Protein AF-T0SXK3-F1 (afdb_monomer_lite)

pLDDT: mean 75.77, std 16.44, range [40.09, 93.25]

Radius of gyration: 19.56 Å; chains: 1; bounding box: 41×63×38 Å

Sequence (120 aa):
MKKLVVLFLSILIFTHANTMAKSCAHQCYIFHIDEKETPVVATPEAFRPMGGHSENMNEICVAKLTHKGEILTFVVNDIFSKELSLSIRKSGDLLAAGNFNGSFGAISFYPKKIRFSCRR

Foldseek 3Di:
DPPPPVVVVVVVVPPPPPPVQDQPLKWKWKAQQPDPPGRTQDTSSQWGWDDDDDPQDWTKIWHWGQDPNWIKIWIWIDDNVFKIKIFIDTPRHTQDIDIDGHFWDKDAGPVRRMIMIIGD

Structure (mmCIF, N/CA/C/O backbone):
data_AF-T0SXK3-F1
#
_entry.id   AF-T0SXK3-F1
#
loop_
_atom_site.group_PDB
_atom_site.id
_atom_site.type_symbol
_atom_site.label_atom_id
_atom_site.label_alt_id
_atom_site.label_comp_id
_atom_site.label_asym_id
_atom_site.label_entity_id
_atom_site.label_seq_id
_atom_site.pdbx_PDB_ins_code
_atom_site.Cartn_x
_atom_site.Cartn_y
_atom_site.Cartn_z
_atom_site.occupancy
_atom_site.B_iso_or_equiv
_atom_site.auth_seq_id
_atom_site.auth_comp_id
_atom_site.auth_asym_id
_atom_site.auth_atom_id
_atom_site.pdbx_PDB_model_num
ATOM 1 N N . MET A 1 1 ? 25.994 -54.368 5.876 1.00 50.03 1 MET A N 1
ATOM 2 C CA . MET A 1 1 ? 24.975 -53.585 5.135 1.00 50.03 1 MET A CA 1
ATOM 3 C C . MET A 1 1 ? 24.279 -52.565 6.057 1.00 50.03 1 MET A C 1
ATOM 5 O O . MET A 1 1 ? 23.101 -52.703 6.335 1.00 50.03 1 MET A O 1
ATOM 9 N N . LYS A 1 2 ? 24.998 -51.563 6.598 1.00 51.72 2 LYS A N 1
ATOM 10 C CA . LYS A 1 2 ? 24.425 -50.536 7.512 1.00 51.72 2 LYS A CA 1
ATOM 11 C C . LYS A 1 2 ? 24.897 -49.098 7.233 1.00 51.72 2 LYS A C 1
ATOM 13 O O . LYS A 1 2 ? 24.538 -48.187 7.962 1.00 51.72 2 LYS A O 1
ATOM 18 N N . LYS A 1 3 ? 25.695 -48.880 6.181 1.00 48.97 3 LYS A N 1
ATOM 19 C CA . LYS A 1 3 ? 26.271 -47.560 5.856 1.00 48.97 3 LYS A CA 1
ATOM 20 C C . LYS A 1 3 ? 25.544 -46.816 4.727 1.00 48.97 3 LYS A C 1
ATOM 22 O O . LYS A 1 3 ? 25.814 -45.643 4.525 1.00 48.97 3 LYS A O 1
ATOM 27 N N . LEU A 1 4 ? 24.609 -47.468 4.026 1.00 49.41 4 LEU A N 1
ATOM 28 C CA . LEU A 1 4 ? 23.909 -46.862 2.883 1.00 49.41 4 LEU A CA 1
ATOM 29 C C . LEU A 1 4 ? 22.682 -46.023 3.286 1.00 49.41 4 LEU A C 1
ATOM 31 O O . LEU A 1 4 ? 22.300 -45.108 2.568 1.00 49.41 4 LEU A O 1
ATOM 35 N N . VAL A 1 5 ? 22.076 -46.312 4.443 1.00 53.75 5 VAL A N 1
ATOM 36 C CA . VAL A 1 5 ? 20.804 -45.690 4.865 1.00 53.75 5 VAL A CA 1
ATOM 37 C C . VAL A 1 5 ? 21.000 -44.251 5.360 1.00 53.75 5 VAL A C 1
ATOM 39 O O . VAL A 1 5 ? 20.118 -43.414 5.199 1.00 53.75 5 VAL A O 1
ATOM 42 N N . VAL A 1 6 ? 22.179 -43.925 5.898 1.00 51.59 6 VAL A N 1
ATOM 43 C CA . VAL A 1 6 ? 22.458 -42.587 6.451 1.00 51.59 6 VAL A CA 1
ATOM 44 C C . VAL A 1 6 ? 22.634 -41.537 5.348 1.00 51.59 6 VAL A C 1
ATOM 46 O O . VAL A 1 6 ? 22.309 -40.374 5.562 1.00 51.59 6 VAL A O 1
ATOM 49 N N . LEU A 1 7 ? 23.075 -41.942 4.151 1.00 47.91 7 LEU A N 1
ATOM 50 C CA . LEU A 1 7 ? 23.284 -41.014 3.036 1.00 47.91 7 LEU A CA 1
ATOM 51 C C . LEU A 1 7 ? 21.966 -40.587 2.368 1.00 47.91 7 LEU A C 1
ATOM 53 O O . LEU A 1 7 ? 21.852 -39.467 1.886 1.00 47.91 7 LEU A O 1
ATOM 57 N N . PHE A 1 8 ? 20.951 -41.455 2.367 1.00 50.75 8 PHE A N 1
ATOM 58 C CA . PHE A 1 8 ? 19.634 -41.103 1.827 1.00 50.75 8 PHE A CA 1
ATOM 59 C C . PHE A 1 8 ? 18.873 -40.140 2.742 1.00 50.75 8 PHE A C 1
ATOM 61 O O . PHE A 1 8 ? 18.163 -39.266 2.248 1.00 50.75 8 PHE A O 1
ATOM 68 N N . LEU A 1 9 ? 19.059 -40.248 4.062 1.00 51.22 9 LEU A N 1
ATOM 69 C CA . LEU A 1 9 ? 18.412 -39.342 5.008 1.00 51.22 9 LEU A CA 1
ATOM 70 C C . LEU A 1 9 ? 19.024 -37.935 4.972 1.00 51.22 9 LEU A C 1
ATOM 72 O O . LEU A 1 9 ? 18.296 -36.967 5.142 1.00 51.22 9 LEU A O 1
ATOM 76 N N . SER A 1 10 ? 20.328 -37.795 4.708 1.00 48.41 10 SER A N 1
ATOM 77 C CA . SER A 1 10 ? 20.962 -36.476 4.591 1.00 48.41 10 SER A CA 1
ATOM 78 C C . SER A 1 10 ? 20.607 -35.758 3.287 1.00 48.41 10 SER A C 1
ATOM 80 O O . SER A 1 10 ? 20.426 -34.547 3.309 1.00 48.41 10 SER A O 1
ATOM 82 N N . ILE A 1 11 ? 20.426 -36.473 2.172 1.00 52.62 11 ILE A N 1
ATOM 83 C CA . ILE A 1 11 ? 20.051 -35.865 0.880 1.00 52.62 11 ILE A CA 1
ATOM 84 C C . ILE A 1 11 ? 18.593 -35.363 0.888 1.00 52.62 11 ILE A C 1
ATOM 86 O O . ILE A 1 11 ? 18.287 -34.340 0.275 1.00 52.62 11 ILE A O 1
ATOM 90 N N . LEU A 1 12 ? 17.702 -36.016 1.642 1.00 45.59 12 LEU A N 1
ATOM 91 C CA . LEU A 1 12 ? 16.300 -35.600 1.791 1.00 45.59 12 LEU A CA 1
ATOM 92 C C . LEU A 1 12 ? 16.108 -34.308 2.607 1.00 45.59 12 LEU A C 1
ATOM 94 O O . LEU A 1 12 ? 15.050 -33.690 2.516 1.00 45.59 12 LEU A O 1
ATOM 98 N N . ILE A 1 13 ? 17.117 -33.857 3.360 1.00 50.34 13 ILE A N 1
ATOM 99 C CA . ILE A 1 13 ? 17.019 -32.632 4.175 1.00 50.34 13 ILE A CA 1
ATOM 100 C C . ILE A 1 13 ? 17.397 -31.379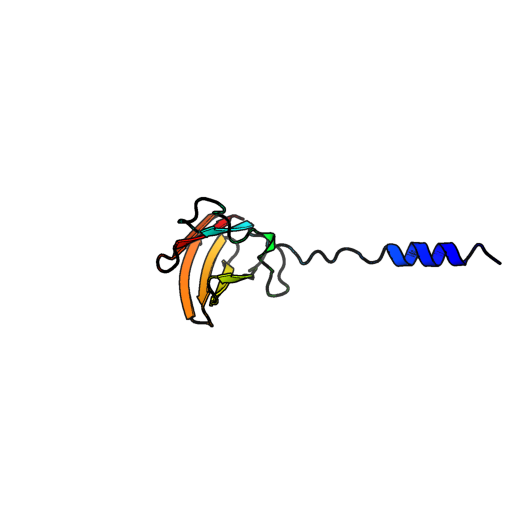 3.357 1.00 50.34 13 ILE A C 1
ATOM 102 O O . ILE A 1 13 ? 16.971 -30.277 3.691 1.00 50.34 13 ILE A O 1
ATOM 106 N N . PHE A 1 14 ? 18.115 -31.521 2.235 1.00 46.41 14 PHE A N 1
ATOM 107 C CA . PHE A 1 14 ? 18.618 -30.374 1.458 1.00 46.41 14 PHE A CA 1
ATOM 108 C C . PHE A 1 14 ? 17.691 -29.856 0.347 1.00 46.41 14 PHE A C 1
ATOM 110 O O . PHE A 1 14 ? 18.063 -28.919 -0.354 1.00 46.41 14 PHE A O 1
ATOM 117 N N . THR A 1 15 ? 16.480 -30.398 0.181 1.00 47.72 15 THR A N 1
ATOM 118 C CA . THR A 1 15 ? 15.542 -29.933 -0.867 1.00 47.72 15 THR A CA 1
ATOM 119 C C . THR A 1 15 ? 14.332 -29.157 -0.356 1.00 47.72 15 THR A C 1
ATOM 121 O O . THR A 1 15 ? 13.497 -28.754 -1.159 1.00 47.72 15 THR A O 1
ATOM 124 N N . HIS A 1 16 ? 14.303 -28.773 0.924 1.00 40.62 16 HIS A N 1
ATOM 125 C CA . HIS A 1 16 ? 13.550 -27.580 1.334 1.00 40.62 16 HIS A CA 1
ATOM 126 C C . HIS A 1 16 ? 14.372 -26.332 1.000 1.00 40.62 16 HIS A C 1
ATOM 128 O O . HIS A 1 16 ? 14.629 -25.482 1.852 1.00 40.62 16 HIS A O 1
ATOM 134 N N . ALA A 1 17 ? 14.826 -26.245 -0.257 1.00 43.16 17 ALA A N 1
ATOM 135 C CA . ALA A 1 17 ? 15.251 -24.988 -0.828 1.00 43.16 17 ALA A CA 1
ATOM 136 C C . ALA A 1 17 ? 14.077 -24.049 -0.605 1.00 43.16 17 ALA A C 1
ATOM 138 O O . ALA A 1 17 ? 13.000 -24.260 -1.161 1.00 43.16 17 ALA A O 1
ATOM 139 N N . ASN A 1 18 ? 14.277 -23.098 0.306 1.00 40.09 18 ASN A N 1
ATOM 140 C CA . ASN A 1 18 ? 13.351 -22.029 0.585 1.00 40.09 18 ASN A CA 1
ATOM 141 C C . ASN A 1 18 ? 12.945 -21.435 -0.760 1.00 40.09 18 ASN A C 1
ATOM 143 O O . ASN A 1 18 ? 13.650 -20.591 -1.313 1.00 40.09 18 ASN A O 1
ATOM 147 N N . THR A 1 19 ? 11.795 -21.846 -1.285 1.00 41.69 19 THR A N 1
ATOM 148 C CA . THR A 1 19 ? 11.010 -21.010 -2.173 1.00 41.69 19 THR A CA 1
ATOM 149 C C . THR A 1 19 ? 10.556 -19.861 -1.290 1.00 41.69 19 THR A C 1
ATOM 151 O O . THR A 1 19 ? 9.422 -19.835 -0.816 1.00 41.69 19 THR A O 1
ATOM 154 N N . MET A 1 20 ? 11.487 -18.952 -0.977 1.00 46.78 20 MET A N 1
ATOM 155 C CA . MET A 1 20 ? 11.148 -17.632 -0.499 1.00 46.78 20 MET A CA 1
ATOM 156 C C . MET A 1 20 ? 10.234 -17.102 -1.587 1.00 46.78 20 MET A C 1
ATOM 158 O O . MET A 1 20 ? 10.674 -16.853 -2.711 1.00 46.78 20 MET A O 1
ATOM 162 N N . ALA A 1 21 ? 8.934 -17.062 -1.294 1.00 51.09 21 ALA A N 1
ATOM 163 C CA . ALA A 1 21 ? 7.993 -16.330 -2.113 1.00 51.09 21 ALA A CA 1
ATOM 164 C C . ALA A 1 21 ? 8.650 -14.973 -2.355 1.00 51.09 21 ALA A C 1
ATOM 166 O O . ALA A 1 21 ? 8.973 -14.303 -1.371 1.00 51.09 21 ALA A O 1
ATOM 167 N N . LYS A 1 22 ? 8.955 -14.658 -3.623 1.00 63.09 22 LYS A N 1
ATOM 168 C CA . LYS A 1 22 ? 9.664 -13.429 -3.990 1.00 63.09 22 LYS A CA 1
ATOM 169 C C . LYS A 1 22 ? 9.057 -12.287 -3.185 1.00 63.09 22 LYS A C 1
ATOM 171 O O . LYS A 1 22 ? 7.841 -12.098 -3.210 1.00 63.09 22 LYS A O 1
ATOM 176 N N . SER A 1 23 ? 9.877 -11.619 -2.383 1.00 70.00 23 SER A N 1
ATOM 177 C CA . SER A 1 23 ? 9.450 -10.400 -1.716 1.00 70.00 23 SER A CA 1
ATOM 178 C C . SER A 1 23 ? 9.167 -9.361 -2.788 1.00 70.00 23 SER A C 1
ATOM 180 O O . SER A 1 23 ? 9.862 -9.328 -3.803 1.00 70.00 23 SER A O 1
ATOM 182 N N . CYS A 1 24 ? 8.166 -8.525 -2.545 1.00 80.62 24 CYS A N 1
ATOM 183 C CA . CYS A 1 24 ? 7.930 -7.353 -3.368 1.00 80.62 24 CYS A CA 1
ATOM 184 C C . CYS A 1 24 ? 9.209 -6.525 -3.498 1.00 80.62 24 CYS A C 1
ATOM 186 O O . CYS A 1 24 ? 9.910 -6.337 -2.501 1.00 80.62 24 CYS A O 1
ATOM 188 N N . ALA A 1 25 ? 9.502 -6.014 -4.696 1.00 79.38 25 ALA A N 1
ATOM 189 C CA . ALA A 1 25 ? 10.600 -5.068 -4.885 1.00 79.38 25 ALA A CA 1
ATOM 190 C C . ALA A 1 25 ? 10.367 -3.803 -4.045 1.00 79.38 25 ALA A C 1
ATOM 192 O O . ALA A 1 25 ? 11.306 -3.201 -3.538 1.00 79.38 25 ALA A O 1
ATOM 193 N N . HIS A 1 26 ? 9.100 -3.439 -3.845 1.00 80.81 26 HIS A N 1
ATOM 194 C CA . HIS A 1 26 ? 8.703 -2.298 -3.035 1.00 80.81 26 HIS A CA 1
ATOM 195 C C . HIS A 1 26 ? 8.600 -2.650 -1.547 1.00 80.81 26 HIS A C 1
ATOM 197 O O . HIS A 1 26 ? 7.886 -3.571 -1.143 1.00 80.81 26 HIS A O 1
ATOM 203 N N . GLN A 1 27 ? 9.251 -1.841 -0.712 1.00 87.50 27 GLN A N 1
ATOM 204 C CA . GLN A 1 27 ? 9.137 -1.893 0.739 1.00 87.50 27 GLN A CA 1
ATOM 205 C C . GLN A 1 27 ? 7.996 -0.997 1.204 1.00 87.50 27 GLN A C 1
ATOM 207 O O . GLN A 1 27 ? 8.091 0.235 1.228 1.00 87.50 27 GLN A O 1
ATOM 212 N N . CYS A 1 28 ? 6.903 -1.644 1.580 1.00 89.50 28 CYS A N 1
ATOM 213 C CA . CYS A 1 28 ? 5.641 -0.998 1.866 1.00 89.50 28 CYS A CA 1
ATOM 214 C C . CYS A 1 28 ? 5.215 -1.211 3.316 1.00 89.50 28 CYS A C 1
ATOM 216 O O . CYS A 1 28 ? 5.287 -2.315 3.851 1.00 89.50 28 CYS A O 1
ATOM 218 N N . TYR A 1 29 ? 4.749 -0.134 3.939 1.00 91.69 29 TYR A N 1
ATOM 219 C CA . TYR A 1 29 ? 4.315 -0.093 5.327 1.00 91.69 29 TYR A CA 1
ATOM 220 C C . TYR A 1 29 ? 2.918 0.503 5.416 1.00 91.69 29 TYR A C 1
ATOM 222 O O . TYR A 1 29 ? 2.598 1.496 4.753 1.00 91.69 29 TYR A O 1
ATOM 230 N N . ILE A 1 30 ? 2.090 -0.085 6.271 1.00 90.50 30 ILE A N 1
ATOM 231 C CA . ILE A 1 30 ? 0.752 0.419 6.572 1.00 90.50 30 ILE A CA 1
ATOM 232 C C . ILE A 1 30 ? 0.728 0.818 8.033 1.00 90.50 30 ILE A C 1
ATOM 234 O O . ILE A 1 30 ? 1.129 0.037 8.895 1.00 90.50 30 ILE A O 1
ATOM 238 N N . PHE A 1 31 ? 0.240 2.023 8.295 1.00 88.00 31 PHE A N 1
ATOM 239 C CA . PHE A 1 31 ? 0.212 2.612 9.616 1.00 88.00 31 PHE A CA 1
ATOM 240 C C . PHE A 1 31 ? -1.199 2.977 10.063 1.00 88.00 31 PHE A C 1
ATOM 242 O O . PHE A 1 31 ? -2.004 3.435 9.252 1.00 88.00 31 PHE A O 1
ATOM 249 N N . HIS A 1 32 ? -1.464 2.853 11.360 1.00 86.38 32 HIS A N 1
ATOM 250 C CA . HIS A 1 32 ? -2.602 3.469 12.025 1.00 86.38 32 HIS A CA 1
ATOM 251 C C . HIS A 1 32 ? -2.134 4.758 12.709 1.00 86.38 32 HIS A C 1
ATOM 253 O O . HIS A 1 32 ? -1.184 4.752 13.486 1.00 86.38 32 HIS A O 1
ATOM 259 N N . ILE A 1 33 ? -2.774 5.884 12.396 1.00 80.44 33 ILE A N 1
ATOM 260 C CA . ILE A 1 33 ? -2.307 7.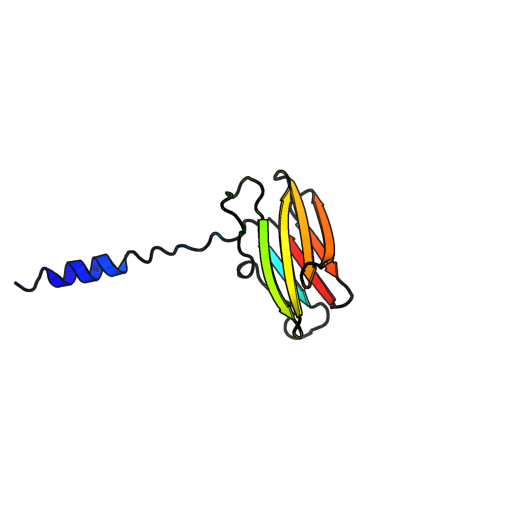217 12.817 1.00 80.44 33 ILE A CA 1
ATOM 261 C C . ILE A 1 33 ? -2.768 7.570 14.249 1.00 80.44 33 ILE A C 1
ATOM 263 O O . ILE A 1 33 ? -2.257 8.513 14.842 1.00 80.44 33 ILE A O 1
ATOM 267 N N . ASP A 1 34 ? -3.715 6.822 14.825 1.00 75.94 34 ASP A N 1
ATOM 268 C CA . ASP A 1 34 ? -4.349 7.159 16.118 1.00 75.94 34 ASP A CA 1
ATOM 269 C C . ASP A 1 34 ? -3.893 6.317 17.315 1.00 75.94 34 ASP A C 1
ATOM 271 O O . ASP A 1 34 ? -4.191 6.657 18.457 1.00 75.94 34 ASP A O 1
ATOM 275 N N . GLU A 1 35 ? -3.249 5.174 17.073 1.00 64.25 35 GLU A N 1
ATOM 276 C CA . GLU A 1 35 ? -2.965 4.199 18.131 1.00 64.25 35 GLU A CA 1
ATOM 277 C C . GLU A 1 35 ? -1.558 4.426 18.690 1.00 64.25 35 GLU A C 1
ATOM 279 O O . GLU A 1 35 ? -0.564 4.344 17.970 1.00 64.25 35 GLU A O 1
ATOM 284 N N . LYS A 1 36 ? -1.483 4.740 19.991 1.00 61.03 36 LYS A N 1
ATOM 285 C CA . LYS A 1 36 ? -0.228 5.067 20.688 1.00 61.03 36 LYS A CA 1
ATOM 286 C C . LYS A 1 36 ? 0.730 3.881 20.826 1.00 61.03 36 LYS A C 1
ATOM 288 O O . LYS A 1 36 ? 1.920 4.113 21.005 1.00 61.03 36 LYS A O 1
ATOM 293 N N . GLU A 1 37 ? 0.236 2.643 20.770 1.00 54.66 37 GLU A N 1
ATOM 294 C CA . GLU A 1 37 ? 1.020 1.469 21.186 1.00 54.66 37 GLU A CA 1
ATOM 295 C C . GLU A 1 37 ? 1.529 0.596 20.033 1.00 54.66 37 GLU A C 1
ATOM 297 O O . GLU A 1 37 ? 2.507 -0.118 20.218 1.00 54.66 37 GLU A O 1
ATOM 302 N N . THR A 1 38 ? 0.969 0.687 18.823 1.00 56.44 38 THR A N 1
ATOM 303 C CA . THR A 1 38 ? 1.534 0.030 17.627 1.00 56.44 38 THR A CA 1
ATOM 304 C C . THR A 1 38 ? 1.070 0.741 16.355 1.00 56.44 38 THR A C 1
ATOM 306 O O . THR A 1 38 ? 0.035 0.407 15.784 1.00 56.44 38 THR A O 1
ATO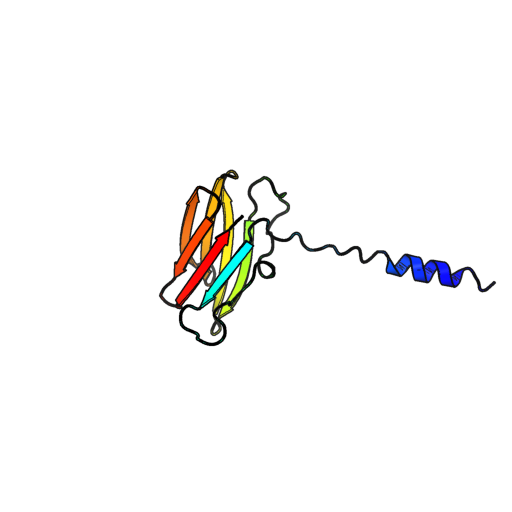M 309 N N . PRO A 1 39 ? 1.832 1.726 15.849 1.00 70.69 39 PRO A N 1
ATOM 310 C CA . PRO A 1 39 ? 1.417 2.454 14.662 1.00 70.69 39 PRO A CA 1
ATOM 311 C C . PRO A 1 39 ? 1.542 1.610 13.396 1.00 70.69 39 PRO A C 1
ATOM 313 O O . PRO A 1 39 ? 1.007 2.030 12.387 1.00 70.69 39 PRO A O 1
ATOM 316 N N . VAL A 1 40 ? 2.242 0.467 13.397 1.00 70.62 40 VAL A N 1
ATOM 317 C CA . VAL A 1 40 ? 2.489 -0.360 12.202 1.00 70.62 40 VAL A CA 1
ATOM 318 C C . VAL A 1 40 ? 1.493 -1.518 12.141 1.00 70.62 40 VAL A C 1
ATOM 320 O O . VAL A 1 40 ? 1.543 -2.432 12.956 1.00 70.62 40 VAL A O 1
ATOM 323 N N . VAL A 1 41 ? 0.615 -1.489 11.140 1.00 81.06 41 VAL A N 1
ATOM 324 C CA . VAL A 1 41 ? -0.419 -2.506 10.873 1.00 81.06 41 VAL A CA 1
ATOM 325 C C . VAL A 1 41 ? 0.108 -3.599 9.942 1.00 81.06 41 VAL A C 1
ATOM 327 O O . VAL A 1 41 ? -0.309 -4.750 10.032 1.00 81.06 41 VAL A O 1
ATOM 330 N N . ALA A 1 42 ? 1.026 -3.249 9.040 1.00 85.12 42 ALA A N 1
ATOM 331 C CA . ALA A 1 42 ? 1.709 -4.214 8.191 1.00 85.12 42 ALA A CA 1
ATOM 332 C C . ALA A 1 42 ? 3.081 -3.717 7.753 1.00 85.12 42 ALA A C 1
ATOM 334 O O . ALA A 1 42 ? 3.293 -2.522 7.523 1.00 85.12 42 ALA A O 1
ATOM 335 N N . THR A 1 43 ? 3.981 -4.679 7.613 1.00 89.69 43 THR A N 1
ATOM 336 C CA . THR A 1 43 ? 5.358 -4.530 7.154 1.00 89.69 43 THR A CA 1
ATOM 337 C C . THR A 1 43 ? 5.503 -5.079 5.724 1.00 89.69 43 THR A C 1
ATOM 339 O O . THR A 1 43 ? 4.557 -5.690 5.209 1.00 89.69 43 THR A O 1
ATOM 342 N N . PRO A 1 44 ? 6.658 -4.886 5.058 1.00 89.25 44 PRO A N 1
ATOM 343 C CA . PRO A 1 44 ? 6.859 -5.323 3.676 1.00 89.25 44 PRO A CA 1
ATOM 344 C C . PRO A 1 44 ? 6.553 -6.808 3.429 1.00 89.25 44 PRO A C 1
ATOM 346 O O . PRO A 1 44 ? 6.073 -7.171 2.360 1.00 89.25 44 PRO A O 1
ATOM 349 N N . GLU A 1 45 ? 6.745 -7.670 4.426 1.00 87.56 45 GLU A N 1
ATOM 350 C CA . GLU A 1 45 ? 6.513 -9.118 4.341 1.00 87.56 45 GLU A CA 1
ATOM 351 C C . GLU A 1 45 ? 5.027 -9.491 4.193 1.00 87.56 45 GLU A C 1
ATOM 353 O O . GLU A 1 45 ? 4.700 -10.609 3.780 1.00 87.56 45 GLU A O 1
ATOM 358 N N . ALA A 1 46 ? 4.119 -8.566 4.522 1.00 89.62 46 ALA A N 1
ATOM 359 C CA . ALA A 1 46 ? 2.685 -8.735 4.310 1.00 89.62 46 ALA A CA 1
ATOM 360 C C . ALA A 1 46 ? 2.290 -8.606 2.829 1.00 89.62 46 ALA A C 1
ATOM 362 O O . ALA A 1 46 ? 1.207 -9.055 2.445 1.00 89.62 46 ALA A O 1
ATOM 363 N N . PHE A 1 47 ? 3.148 -8.003 2.001 1.00 89.56 47 PHE A N 1
ATOM 364 C CA . PHE A 1 47 ? 2.910 -7.830 0.576 1.00 89.56 47 PHE A CA 1
ATOM 365 C C . PHE A 1 47 ? 3.435 -9.036 -0.195 1.00 89.56 47 PHE A C 1
ATOM 367 O O . PHE A 1 47 ? 4.584 -9.456 -0.048 1.00 89.56 47 PHE A O 1
ATOM 374 N N . ARG A 1 48 ? 2.569 -9.605 -1.031 1.00 88.00 48 ARG A N 1
ATOM 375 C CA . ARG A 1 48 ? 2.901 -10.724 -1.911 1.00 88.00 48 ARG A CA 1
ATOM 376 C C . ARG A 1 48 ? 2.780 -10.282 -3.366 1.00 88.00 48 ARG A C 1
ATOM 378 O O . ARG A 1 48 ? 1.780 -9.638 -3.703 1.00 88.00 48 ARG A O 1
ATOM 385 N N . PRO A 1 49 ? 3.745 -10.631 -4.229 1.00 85.38 49 PRO A N 1
ATOM 386 C CA . PRO A 1 49 ? 3.622 -10.361 -5.649 1.00 85.38 49 PRO A CA 1
ATOM 387 C C . PRO A 1 49 ? 2.457 -11.172 -6.223 1.00 85.38 49 PRO A C 1
ATOM 389 O O . PRO A 1 49 ? 2.289 -12.360 -5.931 1.00 85.38 49 PRO A O 1
ATOM 392 N N . MET A 1 50 ? 1.638 -10.522 -7.041 1.00 82.94 50 MET A N 1
ATOM 393 C CA . MET A 1 50 ? 0.575 -11.143 -7.814 1.00 82.94 50 MET A CA 1
ATOM 394 C C . MET A 1 50 ? 0.990 -11.180 -9.285 1.00 82.94 50 MET A C 1
ATOM 396 O O . MET A 1 50 ? 1.074 -10.146 -9.938 1.00 82.94 50 MET A O 1
ATOM 400 N N . G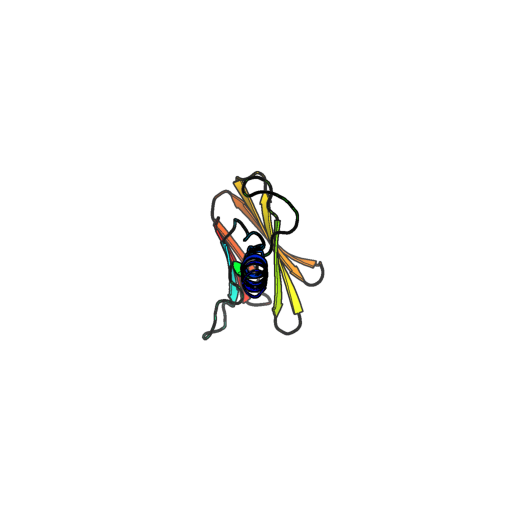LY A 1 51 ? 1.214 -12.388 -9.808 1.00 65.88 51 GLY A N 1
ATOM 401 C CA . GLY A 1 51 ? 1.682 -12.605 -11.180 1.00 65.88 51 GLY A CA 1
ATOM 402 C C . GLY A 1 51 ? 3.195 -12.831 -11.270 1.00 65.88 51 GLY A C 1
ATOM 403 O O . GLY A 1 51 ? 3.972 -12.376 -10.437 1.00 65.88 51 GLY A O 1
ATOM 404 N N . GLY A 1 52 ? 3.619 -13.608 -12.268 1.00 51.91 52 GLY A N 1
ATOM 405 C CA . GLY A 1 52 ? 5.012 -14.023 -12.457 1.00 51.91 52 GLY A CA 1
ATOM 406 C C . GLY A 1 52 ? 5.846 -12.986 -13.202 1.00 51.91 52 GLY A C 1
ATOM 407 O O . GLY A 1 52 ? 6.305 -13.267 -14.307 1.00 51.91 52 GLY A O 1
ATOM 408 N N . HIS A 1 53 ? 6.006 -11.783 -12.657 1.00 56.41 53 HIS A N 1
ATOM 409 C CA . HIS A 1 53 ? 6.842 -10.744 -13.266 1.00 56.41 53 HIS A CA 1
ATOM 410 C C . HIS A 1 53 ? 8.068 -10.439 -12.397 1.00 56.41 53 HIS A C 1
ATOM 412 O O . HIS A 1 53 ? 8.037 -10.527 -11.172 1.00 56.41 53 HIS A O 1
ATOM 418 N N . SER A 1 54 ? 9.203 -10.234 -13.066 1.00 52.66 54 SER A N 1
ATOM 419 C CA . SER A 1 54 ? 10.523 -10.019 -12.464 1.00 52.66 54 SER A CA 1
ATOM 420 C C . SER A 1 54 ? 10.712 -8.579 -11.987 1.00 52.66 54 SER A C 1
ATOM 422 O O . SER A 1 54 ? 10.043 -7.687 -12.495 1.00 52.66 54 SER A O 1
ATOM 424 N N . GLU A 1 55 ? 11.719 -8.365 -11.134 1.00 53.72 55 GLU A N 1
ATOM 425 C CA . GLU A 1 55 ? 12.176 -7.114 -10.481 1.00 53.72 55 GLU A CA 1
ATOM 426 C C . GLU A 1 55 ? 12.279 -5.848 -11.369 1.00 53.72 55 GLU A C 1
ATOM 428 O O . GLU A 1 55 ? 12.478 -4.747 -10.859 1.00 53.72 55 GLU A O 1
ATOM 433 N N . ASN A 1 56 ? 12.122 -5.980 -12.690 1.00 52.16 56 ASN A N 1
ATOM 434 C CA . ASN A 1 56 ? 12.345 -4.926 -13.674 1.00 52.16 56 ASN A CA 1
ATOM 435 C C . ASN A 1 56 ? 11.127 -4.546 -14.530 1.00 52.16 56 ASN A C 1
ATOM 437 O O . ASN A 1 56 ? 11.248 -3.601 -15.306 1.00 52.16 56 ASN A O 1
ATOM 441 N N . MET A 1 57 ? 9.972 -5.218 -14.429 1.00 55.88 57 MET A N 1
ATOM 442 C CA . MET A 1 57 ? 8.789 -4.833 -15.217 1.00 55.88 57 MET A CA 1
ATOM 443 C C . MET A 1 57 ? 7.478 -5.099 -14.474 1.00 55.88 57 MET A C 1
ATOM 445 O O . MET A 1 57 ? 7.163 -6.249 -14.184 1.00 55.88 57 MET A O 1
ATOM 449 N N . ASN A 1 58 ? 6.715 -4.024 -14.244 1.00 68.38 58 ASN A N 1
ATOM 450 C CA . ASN A 1 58 ? 5.314 -4.003 -13.811 1.00 68.38 58 ASN A CA 1
ATOM 451 C C . ASN A 1 58 ? 4.972 -5.031 -12.720 1.00 68.38 58 ASN A C 1
ATOM 453 O O . ASN A 1 58 ? 4.162 -5.940 -12.922 1.00 68.38 58 ASN A O 1
ATOM 457 N N . GLU A 1 59 ? 5.627 -4.901 -11.566 1.00 79.50 59 GLU A N 1
ATOM 458 C CA . GLU A 1 59 ? 5.311 -5.710 -10.394 1.00 79.50 59 GLU A CA 1
ATOM 459 C C . GLU A 1 59 ? 4.017 -5.205 -9.747 1.00 79.50 59 GLU A C 1
ATOM 461 O O . GLU A 1 59 ? 3.899 -4.028 -9.402 1.00 79.50 59 GLU A O 1
ATOM 466 N N . ILE A 1 60 ? 3.068 -6.119 -9.540 1.00 87.44 60 ILE A N 1
ATOM 467 C CA . ILE A 1 60 ? 1.876 -5.871 -8.734 1.00 87.44 60 ILE A CA 1
ATOM 468 C C . ILE A 1 60 ? 2.056 -6.581 -7.400 1.00 87.44 60 ILE A C 1
ATOM 470 O O . ILE A 1 60 ? 2.188 -7.801 -7.348 1.00 87.44 60 ILE A O 1
ATOM 474 N N . CYS A 1 61 ? 1.998 -5.823 -6.316 1.00 89.44 61 CYS A N 1
ATOM 475 C CA . CYS A 1 61 ? 2.158 -6.315 -4.961 1.00 89.44 61 CYS A CA 1
ATOM 476 C C . CYS A 1 61 ? 0.921 -6.047 -4.125 1.00 89.44 61 CYS A C 1
ATOM 478 O O . CYS A 1 61 ? 0.396 -4.936 -4.107 1.00 89.44 61 CYS A O 1
ATOM 480 N N . VAL A 1 62 ? 0.447 -7.082 -3.431 1.00 91.81 62 VAL A N 1
ATOM 481 C CA . VAL A 1 62 ? -0.826 -7.038 -2.716 1.00 91.81 62 VAL A CA 1
ATOM 482 C C . VAL A 1 62 ? -0.662 -7.490 -1.275 1.00 91.81 62 VAL A C 1
ATOM 484 O O . VAL A 1 62 ? -0.131 -8.566 -1.010 1.00 91.81 62 VAL A O 1
ATOM 487 N N . ALA A 1 63 ? -1.182 -6.687 -0.351 1.00 92.38 63 ALA A N 1
ATOM 488 C CA . ALA A 1 63 ? -1.407 -7.076 1.035 1.00 92.38 63 ALA A CA 1
ATOM 489 C C . ALA A 1 63 ? -2.909 -7.070 1.331 1.00 92.38 63 ALA A C 1
ATOM 491 O O . ALA A 1 63 ? -3.638 -6.165 0.918 1.00 92.38 63 ALA A O 1
ATOM 492 N N . LYS A 1 64 ? -3.385 -8.080 2.061 1.00 91.94 64 LYS A N 1
ATOM 493 C CA . LYS A 1 64 ? -4.765 -8.151 2.557 1.00 91.94 64 LYS A CA 1
ATOM 494 C C . LYS A 1 64 ? -4.732 -8.164 4.075 1.00 91.94 64 LYS A C 1
ATOM 496 O O . LYS A 1 64 ? -4.082 -9.026 4.656 1.00 91.94 64 LYS A O 1
ATOM 501 N N . LEU A 1 65 ? -5.429 -7.224 4.701 1.00 88.44 65 LEU A N 1
ATOM 502 C CA . LEU A 1 65 ? -5.455 -7.080 6.152 1.00 88.44 65 LEU A CA 1
ATOM 503 C C . LEU A 1 65 ? -6.891 -6.989 6.637 1.00 88.44 65 LEU A C 1
ATOM 505 O O . LEU A 1 65 ? -7.714 -6.293 6.041 1.00 88.44 65 LEU A O 1
ATOM 509 N N . THR A 1 66 ? -7.166 -7.660 7.748 1.00 85.00 66 THR A N 1
ATOM 510 C CA . THR A 1 66 ? -8.440 -7.534 8.450 1.00 85.00 66 THR A CA 1
ATOM 511 C C . THR A 1 66 ? -8.307 -6.450 9.510 1.00 85.00 66 THR A C 1
ATOM 513 O O . THR A 1 66 ? -7.499 -6.575 10.426 1.00 85.00 66 THR A O 1
ATOM 516 N N . HIS A 1 67 ? -9.114 -5.397 9.415 1.00 77.62 67 HIS A N 1
ATOM 517 C CA . HIS A 1 67 ? -9.171 -4.330 10.409 1.00 77.62 67 HIS A CA 1
ATOM 518 C C . HIS A 1 67 ? -10.622 -4.114 10.843 1.00 77.62 67 HIS A C 1
ATOM 520 O O . HIS A 1 67 ? -11.481 -3.836 10.012 1.00 77.62 67 HIS A O 1
ATOM 526 N N . LYS A 1 68 ? -10.908 -4.262 12.145 1.00 78.56 68 LYS A N 1
ATOM 527 C CA . LYS A 1 68 ? -12.264 -4.119 12.725 1.00 78.56 68 LYS A CA 1
ATOM 528 C C . LYS A 1 68 ? -13.340 -4.937 11.983 1.00 78.56 68 LYS A C 1
ATOM 530 O O . LYS A 1 68 ? -14.454 -4.469 11.778 1.00 78.56 68 LYS A O 1
ATOM 535 N N . GLY A 1 69 ? -12.988 -6.155 11.563 1.00 81.56 69 GLY A N 1
ATOM 536 C CA . GLY A 1 69 ? -13.881 -7.064 10.832 1.00 81.56 69 GLY A CA 1
ATOM 537 C C . GLY A 1 69 ? -14.011 -6.783 9.329 1.00 81.56 69 GLY A C 1
ATOM 538 O O . GLY A 1 69 ? -14.703 -7.520 8.636 1.00 81.56 69 GLY A O 1
ATOM 539 N N . GLU A 1 70 ? -13.336 -5.761 8.801 1.00 84.06 70 GLU A N 1
ATOM 540 C CA . GLU A 1 70 ? -13.336 -5.425 7.376 1.00 84.06 70 GLU A CA 1
ATOM 541 C C . GLU A 1 70 ? -12.042 -5.909 6.711 1.00 84.06 70 GLU A C 1
ATOM 543 O O . GLU A 1 70 ? -10.955 -5.711 7.253 1.00 84.06 70 GLU A O 1
ATOM 548 N N . ILE A 1 71 ? -12.142 -6.507 5.519 1.00 89.50 71 ILE A N 1
ATOM 549 C CA . ILE A 1 71 ? -10.968 -6.881 4.718 1.00 89.50 71 ILE A CA 1
ATOM 550 C C . ILE A 1 71 ? -10.592 -5.705 3.821 1.00 89.50 71 ILE A C 1
ATOM 552 O O . ILE A 1 71 ? -11.327 -5.339 2.899 1.00 89.50 71 ILE A O 1
ATOM 556 N N . LEU A 1 72 ? -9.418 -5.143 4.078 1.00 90.75 72 LEU A N 1
ATOM 557 C CA . LEU A 1 72 ? -8.800 -4.112 3.261 1.00 90.75 72 LEU A CA 1
ATOM 558 C C . LEU A 1 72 ? -7.726 -4.742 2.379 1.00 90.75 72 LEU A C 1
ATOM 560 O O . LEU A 1 72 ? -6.895 -5.522 2.842 1.00 90.75 72 LEU A O 1
ATOM 564 N N . THR A 1 73 ? -7.754 -4.406 1.094 1.00 93.25 73 THR A N 1
ATOM 565 C CA . THR A 1 73 ? -6.762 -4.836 0.107 1.00 93.25 73 THR A CA 1
ATOM 566 C C . THR A 1 73 ? -5.924 -3.638 -0.304 1.00 93.25 73 THR A C 1
ATOM 568 O O . THR A 1 73 ? -6.455 -2.651 -0.806 1.00 93.25 73 THR A O 1
ATOM 571 N N . PHE A 1 74 ? -4.620 -3.738 -0.104 1.00 93.12 74 PHE A N 1
ATOM 572 C CA . PHE A 1 74 ? -3.639 -2.723 -0.454 1.00 93.12 74 PHE A CA 1
ATOM 573 C C . PHE A 1 74 ? -2.876 -3.213 -1.668 1.00 93.12 74 PHE A C 1
ATOM 575 O O . PHE A 1 74 ? -2.382 -4.339 -1.661 1.00 93.12 74 PHE A O 1
ATOM 582 N N . VAL A 1 75 ? -2.810 -2.388 -2.705 1.00 92.69 75 VAL A N 1
ATOM 583 C CA . VAL A 1 75 ? -2.172 -2.742 -3.971 1.00 92.69 75 VAL A CA 1
ATOM 584 C C . VAL A 1 75 ? -1.120 -1.703 -4.309 1.00 92.69 75 VAL A C 1
ATOM 586 O O . VAL A 1 75 ? -1.374 -0.501 -4.235 1.00 92.69 75 VAL A O 1
ATOM 589 N N . VAL A 1 76 ? 0.041 -2.203 -4.697 1.00 91.00 76 VAL A N 1
ATOM 590 C CA . VAL A 1 76 ? 1.191 -1.466 -5.205 1.00 91.00 76 VAL A CA 1
ATOM 591 C C . VAL A 1 76 ? 1.403 -1.936 -6.626 1.00 91.00 76 VAL A C 1
ATOM 593 O O . VAL A 1 76 ? 1.420 -3.142 -6.858 1.00 91.00 76 VAL A O 1
ATOM 596 N N . ASN A 1 77 ? 1.533 -1.018 -7.569 1.00 88.75 77 ASN A N 1
ATOM 597 C CA . ASN A 1 77 ? 1.802 -1.359 -8.956 1.00 88.75 77 ASN A CA 1
ATOM 598 C C . ASN A 1 77 ? 2.902 -0.459 -9.505 1.00 88.75 77 ASN A C 1
ATOM 600 O O . ASN A 1 77 ? 2.773 0.763 -9.440 1.00 88.75 77 ASN A O 1
ATOM 604 N N . ASP A 1 78 ? 3.948 -1.060 -10.059 1.00 82.06 78 ASP A N 1
ATOM 605 C CA . ASP A 1 78 ? 4.941 -0.333 -10.843 1.00 82.06 78 ASP A CA 1
ATOM 606 C C . ASP A 1 78 ? 4.384 -0.093 -12.255 1.00 82.06 78 ASP A C 1
ATOM 608 O O . ASP A 1 78 ? 4.043 -1.018 -12.990 1.00 82.06 78 ASP A O 1
ATOM 612 N N . ILE A 1 79 ? 4.252 1.170 -12.626 1.00 72.44 79 ILE A N 1
ATOM 613 C CA . ILE A 1 79 ? 3.813 1.637 -13.931 1.00 72.44 79 ILE A CA 1
ATOM 614 C C . ILE A 1 79 ? 5.070 2.116 -14.668 1.00 72.44 79 ILE A C 1
ATOM 616 O O . ILE A 1 79 ? 5.662 3.152 -14.356 1.00 72.44 79 ILE A O 1
ATOM 620 N N . PHE A 1 80 ? 5.502 1.341 -15.667 1.00 67.06 80 PHE A N 1
ATOM 621 C CA . PHE A 1 80 ? 6.627 1.690 -16.548 1.00 67.06 80 PHE A CA 1
ATOM 622 C C . PHE A 1 80 ? 7.961 1.962 -15.817 1.00 67.06 80 PHE A C 1
ATOM 624 O O . PHE A 1 80 ? 8.759 2.794 -16.259 1.00 67.06 80 PHE A O 1
ATOM 631 N N . SER A 1 81 ? 8.215 1.269 -14.701 1.00 66.50 81 SER A N 1
ATOM 632 C CA . SER A 1 81 ? 9.471 1.304 -13.927 1.00 66.50 81 SER A CA 1
ATOM 633 C C . SER A 1 81 ? 9.838 2.657 -13.296 1.00 66.50 81 SER A C 1
ATOM 635 O O . SER A 1 81 ? 10.932 2.778 -12.735 1.00 66.50 81 SER A O 1
ATOM 637 N N . LYS A 1 82 ? 8.981 3.680 -13.413 1.00 72.12 82 LYS A N 1
ATOM 638 C CA . LYS A 1 82 ? 9.232 5.067 -12.967 1.00 72.12 82 LYS A CA 1
ATOM 639 C C . LYS A 1 82 ? 8.068 5.674 -12.192 1.00 72.12 82 LYS A C 1
ATOM 641 O O . LYS A 1 82 ? 8.275 6.626 -11.440 1.00 72.12 82 LYS A O 1
ATOM 646 N N . GLU A 1 83 ? 6.866 5.153 -12.393 1.00 81.88 83 GLU A N 1
ATOM 647 C CA . GLU A 1 83 ? 5.664 5.607 -11.720 1.00 81.88 83 GLU A CA 1
ATOM 648 C C . GLU A 1 83 ? 5.160 4.497 -10.805 1.00 81.88 83 GLU A C 1
ATOM 650 O O . GLU A 1 83 ? 4.982 3.364 -11.220 1.00 81.88 83 GLU A O 1
ATOM 655 N N . LEU A 1 84 ? 4.922 4.818 -9.543 1.00 85.62 84 LEU A N 1
ATOM 656 C CA . LEU A 1 84 ? 4.329 3.906 -8.583 1.00 85.62 84 LEU A CA 1
ATOM 657 C C . LEU A 1 84 ? 2.865 4.274 -8.395 1.00 85.62 84 LEU A C 1
ATOM 659 O O . LEU A 1 84 ? 2.554 5.413 -8.047 1.00 85.62 84 LEU A O 1
ATOM 663 N N . SER A 1 85 ? 1.971 3.304 -8.544 1.00 90.12 85 SER A N 1
ATOM 664 C CA . SER A 1 85 ? 0.571 3.442 -8.159 1.00 90.12 85 SER A CA 1
ATOM 665 C C . SER A 1 85 ? 0.304 2.716 -6.852 1.00 90.12 85 SER A C 1
ATOM 667 O O . SER A 1 85 ? 0.680 1.557 -6.670 1.00 90.12 85 SER A O 1
ATOM 669 N N . LEU A 1 86 ? -0.369 3.405 -5.939 1.00 93.19 86 LEU A N 1
ATOM 670 C CA . LEU A 1 86 ? -0.809 2.876 -4.658 1.00 93.19 86 LEU A CA 1
ATOM 671 C C . LEU A 1 86 ? -2.335 2.928 -4.615 1.00 93.19 86 LEU A C 1
ATOM 673 O O . LEU A 1 86 ? -2.946 3.921 -5.012 1.00 93.19 86 LEU A O 1
ATOM 677 N N . SER A 1 87 ? -2.976 1.875 -4.111 1.00 93.19 87 SER A N 1
ATOM 678 C CA . SER A 1 87 ? -4.421 1.893 -3.886 1.00 93.19 87 SER A CA 1
ATOM 679 C C . SER A 1 87 ? -4.855 1.067 -2.685 1.00 93.19 87 SER A C 1
ATOM 681 O O . SER A 1 87 ? -4.193 0.110 -2.282 1.00 93.19 87 SER A O 1
ATOM 683 N N . ILE A 1 88 ? -5.994 1.458 -2.117 1.00 92.12 88 ILE A N 1
ATOM 684 C CA . ILE A 1 88 ? -6.653 0.789 -0.998 1.00 92.12 88 ILE A CA 1
ATOM 685 C C . ILE A 1 88 ? -8.078 0.460 -1.433 1.00 92.12 88 ILE A C 1
ATOM 687 O O . ILE A 1 88 ? -8.804 1.339 -1.903 1.00 92.12 88 ILE A O 1
ATOM 691 N N . ARG A 1 89 ? -8.488 -0.797 -1.267 1.00 92.50 89 ARG A N 1
ATOM 692 C CA . ARG A 1 89 ? -9.819 -1.292 -1.629 1.00 92.50 89 ARG A CA 1
ATOM 693 C C . ARG A 1 89 ? -10.500 -2.001 -0.465 1.00 92.50 89 ARG A C 1
ATOM 695 O O . ARG A 1 89 ? -9.833 -2.679 0.314 1.00 92.50 89 ARG A O 1
ATOM 702 N N . LYS A 1 90 ? -11.827 -1.915 -0.395 1.00 90.19 90 LYS A N 1
ATOM 703 C CA . LYS A 1 90 ? -12.679 -2.685 0.526 1.00 90.19 90 LYS A CA 1
ATOM 704 C C . LYS A 1 90 ? -13.714 -3.443 -0.290 1.00 90.19 90 LYS A C 1
ATOM 706 O O . LYS A 1 90 ? -14.483 -2.824 -1.006 1.00 90.19 90 LYS A O 1
ATOM 711 N N . SER A 1 91 ? -13.723 -4.772 -0.201 1.00 85.50 91 SER A N 1
ATOM 712 C CA . SER A 1 91 ? -14.690 -5.621 -0.925 1.00 85.50 91 SER A CA 1
ATOM 713 C C . SER A 1 91 ? -14.789 -5.352 -2.441 1.00 85.50 91 SER A C 1
ATOM 715 O O . SER A 1 91 ? -15.818 -5.616 -3.047 1.00 85.50 91 SER A O 1
ATOM 717 N N . GLY A 1 92 ? -13.715 -4.844 -3.058 1.00 82.75 92 GLY A N 1
ATOM 718 C CA . GLY A 1 92 ? -13.671 -4.447 -4.472 1.00 82.75 92 GLY A CA 1
ATOM 719 C C . GLY A 1 92 ? -13.756 -2.934 -4.705 1.00 82.75 92 GLY A C 1
ATOM 720 O O . GLY A 1 92 ? -13.124 -2.439 -5.644 1.00 82.75 92 GLY A O 1
ATOM 721 N N . ASP A 1 93 ? -14.412 -2.199 -3.806 1.00 90.62 93 ASP A N 1
ATOM 722 C CA . ASP A 1 93 ? -14.590 -0.749 -3.899 1.00 90.62 93 ASP A CA 1
ATOM 723 C C . ASP A 1 93 ? -13.279 -0.011 -3.648 1.00 90.62 93 ASP A C 1
ATOM 725 O O . ASP A 1 93 ? -12.553 -0.307 -2.695 1.00 90.62 93 ASP A O 1
ATOM 729 N N . LEU A 1 94 ? -12.974 0.968 -4.499 1.00 92.00 94 LEU A N 1
ATOM 730 C CA . LEU A 1 94 ? -11.796 1.812 -4.346 1.00 92.00 94 LEU A CA 1
ATOM 731 C C . LEU A 1 94 ? -12.036 2.860 -3.256 1.00 92.00 94 LEU A C 1
ATOM 733 O O . LEU A 1 94 ? -12.926 3.694 -3.378 1.00 92.00 94 LEU A O 1
ATOM 737 N N . LEU A 1 95 ? -11.213 2.832 -2.209 1.00 90.69 95 LEU A N 1
ATOM 738 C CA . LEU A 1 95 ? -11.282 3.788 -1.102 1.00 90.69 95 LEU A CA 1
ATOM 739 C C . LEU A 1 95 ? -10.362 4.988 -1.316 1.00 90.69 95 LEU A C 1
ATOM 741 O O . LEU A 1 95 ? -10.725 6.119 -1.006 1.00 90.69 95 LEU A O 1
ATOM 745 N N . ALA A 1 96 ? -9.154 4.728 -1.812 1.00 92.06 96 ALA A N 1
ATOM 746 C CA . ALA A 1 96 ? -8.161 5.744 -2.123 1.00 92.06 96 ALA A CA 1
ATOM 747 C C . ALA A 1 96 ? -7.181 5.208 -3.171 1.00 92.06 96 ALA A C 1
ATOM 749 O O . ALA A 1 96 ? -6.849 4.019 -3.165 1.00 92.06 96 ALA A O 1
ATOM 750 N N . ALA A 1 97 ? -6.704 6.094 -4.040 1.00 92.75 97 ALA A N 1
ATOM 751 C CA . ALA A 1 97 ? -5.643 5.823 -5.000 1.00 92.75 97 ALA A CA 1
ATOM 752 C C . ALA A 1 97 ? -4.765 7.060 -5.183 1.00 92.75 97 ALA A C 1
ATOM 754 O O . ALA A 1 97 ? -5.190 8.183 -4.912 1.00 92.75 97 ALA A O 1
ATOM 755 N N . GLY A 1 98 ? -3.548 6.838 -5.654 1.00 90.75 98 GLY A N 1
ATOM 756 C CA . GLY A 1 98 ? -2.584 7.887 -5.928 1.00 90.75 98 GLY A CA 1
ATOM 757 C C . GLY A 1 98 ? -1.401 7.326 -6.696 1.00 90.75 98 GLY A C 1
ATOM 758 O O . GLY A 1 98 ? -0.996 6.184 -6.468 1.00 90.75 98 GLY A O 1
ATOM 759 N N . ASN A 1 99 ? -0.863 8.148 -7.589 1.00 90.62 99 ASN A N 1
ATOM 760 C CA . ASN A 1 99 ? 0.323 7.826 -8.362 1.00 90.62 99 ASN A CA 1
ATOM 761 C C . ASN A 1 99 ? 1.461 8.767 -7.972 1.00 90.62 99 ASN A C 1
ATOM 763 O O . ASN A 1 99 ? 1.236 9.941 -7.669 1.00 90.62 99 ASN A O 1
ATOM 767 N N . PHE A 1 100 ? 2.680 8.245 -7.996 1.00 87.06 100 PHE A N 1
ATOM 768 C CA . PHE A 1 100 ? 3.892 8.960 -7.628 1.00 87.06 100 PHE A CA 1
ATOM 769 C C . PHE A 1 100 ? 4.952 8.711 -8.687 1.00 87.06 100 PHE A C 1
ATOM 771 O O . PHE A 1 100 ? 5.158 7.576 -9.101 1.00 87.06 100 PHE A O 1
ATOM 778 N N . ASN A 1 101 ? 5.646 9.762 -9.105 1.00 85.44 101 ASN A N 1
ATOM 779 C CA . ASN A 1 101 ? 6.820 9.631 -9.956 1.00 85.44 101 ASN A CA 1
ATOM 780 C C . ASN A 1 101 ? 8.072 9.604 -9.065 1.00 85.44 101 ASN A C 1
ATOM 782 O O . ASN A 1 101 ? 8.246 10.495 -8.230 1.00 85.44 101 ASN A O 1
ATOM 786 N N . GLY A 1 102 ? 8.927 8.593 -9.225 1.00 77.75 102 GLY A N 1
ATOM 787 C CA . GLY A 1 102 ? 10.152 8.415 -8.438 1.00 77.75 102 GLY A CA 1
ATOM 788 C C . GLY A 1 102 ? 10.061 7.336 -7.351 1.00 77.75 102 GLY A C 1
ATOM 789 O O . GLY A 1 102 ? 9.257 6.413 -7.431 1.00 77.75 102 GLY A O 1
ATOM 790 N N . SER A 1 103 ? 10.934 7.419 -6.341 1.00 80.06 103 SER A N 1
ATOM 791 C CA . SER A 1 103 ? 11.203 6.298 -5.418 1.00 80.06 103 SER A CA 1
ATOM 792 C C . SER A 1 103 ? 10.300 6.215 -4.181 1.00 80.06 103 SER A C 1
ATOM 794 O O . SER A 1 103 ? 10.474 5.299 -3.379 1.00 80.06 103 SER A O 1
ATOM 796 N N . PHE A 1 104 ? 9.377 7.162 -3.980 1.00 84.00 104 PHE A N 1
ATOM 797 C CA . PHE A 1 104 ? 8.581 7.271 -2.752 1.00 84.00 104 PHE A CA 1
ATOM 798 C C . PHE A 1 104 ? 7.130 7.652 -3.047 1.00 84.00 104 PHE A C 1
ATOM 800 O O . PHE A 1 104 ? 6.869 8.514 -3.883 1.00 84.00 104 PHE A O 1
ATOM 807 N N . GLY A 1 105 ? 6.194 7.065 -2.299 1.00 86.19 105 GLY A N 1
ATOM 808 C CA . GLY A 1 105 ? 4.775 7.404 -2.378 1.00 86.19 105 GLY A CA 1
ATOM 809 C C . GLY A 1 105 ? 4.035 7.141 -1.071 1.00 86.19 105 GLY A C 1
ATOM 810 O O . GLY A 1 105 ? 4.401 6.243 -0.310 1.00 86.19 105 GLY A O 1
ATOM 811 N N . ALA A 1 106 ? 2.994 7.930 -0.794 1.00 88.94 106 ALA A N 1
ATOM 812 C CA . ALA A 1 106 ? 2.153 7.731 0.383 1.00 88.94 106 ALA A CA 1
ATOM 813 C C . ALA A 1 106 ? 0.700 8.166 0.161 1.00 88.94 106 ALA A C 1
ATOM 815 O O . ALA A 1 106 ? 0.437 9.234 -0.379 1.00 88.94 106 ALA A O 1
ATOM 816 N N . ILE A 1 107 ? -0.244 7.367 0.655 1.00 89.06 107 ILE A N 1
ATOM 817 C CA . ILE A 1 107 ? -1.683 7.643 0.628 1.00 89.06 107 ILE A CA 1
ATOM 818 C C . ILE A 1 107 ? -2.223 7.636 2.052 1.00 89.06 107 ILE A C 1
ATOM 820 O O . ILE A 1 107 ? -1.980 6.700 2.813 1.00 89.06 107 ILE A O 1
ATOM 824 N N . SER A 1 108 ? -3.009 8.652 2.395 1.00 88.50 108 SER A N 1
ATOM 825 C CA . SER A 1 108 ? -3.730 8.723 3.667 1.00 88.50 108 SER A CA 1
ATOM 826 C C . SER A 1 108 ? -5.230 8.567 3.433 1.00 88.50 108 SER A C 1
ATOM 828 O O . SER A 1 108 ? -5.794 9.219 2.557 1.00 88.50 108 SER A O 1
ATOM 830 N N . PHE A 1 109 ? -5.884 7.722 4.230 1.00 85.88 109 PHE A N 1
ATOM 831 C CA . PHE A 1 109 ? -7.323 7.466 4.161 1.00 85.88 109 PHE A CA 1
ATOM 832 C C . PHE A 1 109 ? -7.989 7.730 5.520 1.00 85.88 109 PHE A C 1
ATOM 834 O O . PHE A 1 109 ? -7.757 7.028 6.510 1.00 85.88 109 PHE A O 1
ATOM 841 N N . TYR A 1 110 ? -8.831 8.765 5.570 1.00 75.38 110 TYR A N 1
ATOM 842 C CA . TYR A 1 110 ? -9.300 9.371 6.823 1.00 75.38 110 TYR A CA 1
ATOM 843 C C . TYR A 1 110 ? -10.581 8.810 7.473 1.00 75.38 110 TYR A C 1
ATOM 845 O O . TYR A 1 110 ? -10.762 9.061 8.661 1.00 75.38 110 TYR A O 1
ATOM 853 N N . PRO A 1 111 ? -11.409 7.960 6.842 1.00 69.12 111 PRO A N 1
ATOM 854 C CA . PRO A 1 111 ? -12.469 7.239 7.560 1.00 69.12 111 PRO A CA 1
ATOM 855 C C . PRO A 1 111 ? -11.962 6.166 8.542 1.00 69.12 111 PRO A C 1
ATOM 857 O O . PRO A 1 111 ? -12.730 5.675 9.367 1.00 69.12 111 PRO A O 1
ATOM 860 N N . LYS A 1 112 ? -10.682 5.769 8.450 1.00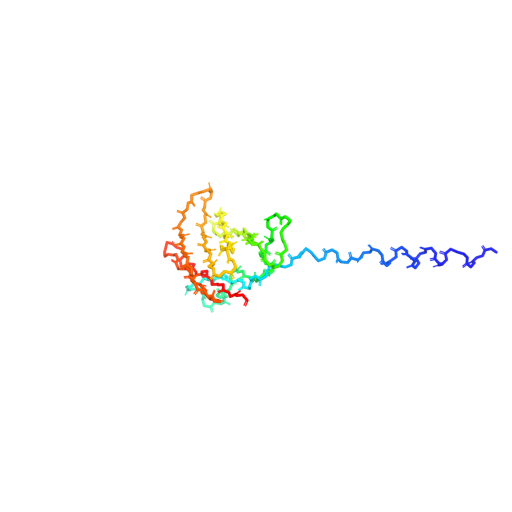 72.69 112 LYS A N 1
ATOM 861 C CA . LYS A 1 112 ? -10.080 4.702 9.277 1.00 72.69 112 LYS A CA 1
ATOM 862 C C . LYS A 1 112 ? -8.698 5.056 9.840 1.00 72.69 112 LYS A C 1
ATOM 864 O O . LYS A 1 112 ? -8.050 4.191 10.408 1.00 72.69 112 LYS A O 1
ATOM 869 N N . LYS A 1 113 ? -8.248 6.309 9.674 1.00 84.31 113 LYS A N 1
ATOM 870 C CA . LYS A 1 113 ? -6.924 6.799 10.111 1.00 84.31 113 LYS A CA 1
ATOM 871 C C . LYS A 1 113 ? -5.767 5.886 9.662 1.00 84.31 113 LYS A C 1
ATOM 873 O O . LYS A 1 113 ? -4.805 5.690 10.399 1.00 84.31 113 LYS A O 1
ATOM 878 N N . ILE A 1 114 ? -5.860 5.350 8.442 1.00 86.00 114 ILE A N 1
ATOM 879 C CA . ILE A 1 114 ? -4.834 4.482 7.851 1.00 86.00 114 ILE A CA 1
ATOM 880 C C . ILE A 1 114 ? -3.935 5.319 6.943 1.00 86.00 114 ILE A C 1
ATOM 882 O O . ILE A 1 114 ? -4.424 6.075 6.100 1.00 86.00 114 ILE A O 1
ATOM 886 N N . ARG A 1 115 ? -2.621 5.148 7.080 1.00 88.38 115 ARG A N 1
ATOM 887 C CA . ARG A 1 115 ? -1.619 5.669 6.150 1.00 88.38 115 ARG A CA 1
ATOM 888 C C . ARG A 1 115 ? -0.903 4.514 5.480 1.00 88.38 115 ARG A C 1
ATOM 890 O O . ARG A 1 115 ? -0.374 3.638 6.147 1.00 88.38 115 ARG A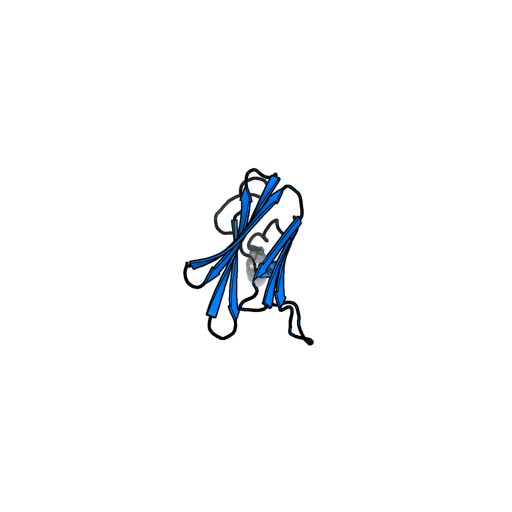 O 1
ATOM 897 N N . PHE A 1 116 ? -0.841 4.548 4.165 1.00 90.31 116 PHE A N 1
ATOM 898 C CA . PHE A 1 116 ? -0.070 3.624 3.361 1.00 90.31 116 PHE A CA 1
ATOM 899 C C . PHE A 1 116 ? 1.165 4.343 2.815 1.00 90.31 116 PHE A C 1
ATOM 901 O O . PHE A 1 116 ? 1.023 5.409 2.226 1.00 90.31 116 PHE A O 1
ATOM 908 N N . SER A 1 117 ? 2.366 3.805 3.026 1.00 90.19 117 SER A N 1
ATOM 909 C CA . SER A 1 117 ? 3.616 4.381 2.522 1.00 90.19 117 SER A CA 1
ATOM 910 C C . SER A 1 117 ? 4.466 3.309 1.860 1.00 90.19 117 SER A C 1
ATOM 912 O O . SER A 1 117 ? 4.632 2.228 2.416 1.00 90.19 117 SER A O 1
ATOM 914 N N . CYS A 1 118 ? 5.061 3.634 0.720 1.00 88.06 118 CYS A N 1
ATOM 915 C CA . CYS A 1 118 ? 5.940 2.734 -0.012 1.00 88.06 118 CYS A CA 1
ATOM 916 C C . CYS A 1 118 ? 7.208 3.448 -0.466 1.00 88.06 118 CYS A C 1
ATOM 918 O O . CYS A 1 118 ? 7.191 4.639 -0.791 1.00 88.06 118 CYS A O 1
ATOM 920 N N . ARG A 1 119 ? 8.293 2.679 -0.511 1.00 87.12 119 ARG A N 1
ATOM 921 C CA . ARG A 1 119 ? 9.535 3.024 -1.200 1.00 87.12 119 ARG A CA 1
ATOM 922 C C . ARG A 1 119 ? 9.991 1.848 -2.056 1.00 87.12 119 ARG A C 1
ATOM 924 O O . ARG A 1 119 ? 9.629 0.711 -1.753 1.00 87.12 119 ARG A O 1
ATOM 931 N N . ARG A 1 120 ? 10.763 2.128 -3.098 1.00 77.25 120 ARG A N 1
ATOM 932 C CA . ARG A 1 120 ? 11.509 1.099 -3.831 1.00 77.25 120 ARG A CA 1
ATOM 933 C C . ARG A 1 120 ? 12.778 0.707 -3.078 1.00 77.25 120 ARG A C 1
ATOM 935 O O . ARG A 1 120 ? 13.309 1.572 -2.342 1.00 77.25 120 ARG A O 1
#

Secondary structure (DSSP, 8-state):
--SSHHHHHHHTTTT---------SSEEEEEESS-SS--EEE-GGG-EE-SS--TTS--EEEEEEEETTEEEEEEEEEETTTEEEEEEEETTEEEEEEEEESSEEEEEETTTTEEEEEE-